Protein AF-A0A7X7V6K0-F1 (afdb_monomer_lite)

Sequence (63 aa):
NAPEGITFEVETPQRLHIRGIDNQVVGEVAANIRKLRKPEPYKGKGVRYRGEHVRRKAGKAGK

Structure (mmCIF, N/CA/C/O backbone):
data_AF-A0A7X7V6K0-F1
#
_entry.id   AF-A0A7X7V6K0-F1
#
loop_
_atom_site.group_PDB
_atom_site.id
_atom_site.type_symbol
_atom_site.label_atom_id
_atom_site.label_alt_id
_atom_site.label_comp_id
_atom_site.label_asym_id
_atom_site.label_entity_id
_atom_site.label_seq_id
_atom_site.pdbx_PDB_ins_code
_atom_site.Cartn_x
_atom_site.Cartn_y
_atom_site.Cartn_z
_atom_site.occupancy
_atom_site.B_iso_or_equiv
_atom_site.auth_seq_id
_atom_site.auth_comp_id
_atom_site.auth_asym_id
_atom_site.auth_atom_id
_atom_site.pdbx_PDB_model_num
ATOM 1 N N . ASN A 1 1 ? -0.984 3.273 14.604 1.00 54.38 1 ASN A N 1
ATOM 2 C CA . ASN A 1 1 ? -2.266 2.835 15.194 1.00 54.38 1 ASN A CA 1
ATOM 3 C C . ASN A 1 1 ? -3.265 2.618 14.078 1.00 54.38 1 ASN A C 1
ATOM 5 O O . ASN A 1 1 ? -3.335 3.462 13.192 1.00 54.38 1 ASN A O 1
ATOM 9 N N . ALA A 1 2 ? -3.933 1.462 14.060 1.00 65.25 2 ALA A N 1
ATOM 10 C CA . ALA A 1 2 ? -5.013 1.194 13.113 1.00 65.25 2 ALA A CA 1
ATOM 11 C C . ALA A 1 2 ? -6.204 2.108 13.449 1.00 65.25 2 ALA A C 1
ATOM 13 O O . ALA A 1 2 ? -6.482 2.270 14.639 1.00 65.25 2 ALA A O 1
ATOM 14 N N . PRO A 1 3 ? -6.875 2.725 12.461 1.00 74.81 3 PRO A N 1
ATOM 15 C CA . PRO A 1 3 ? -8.144 3.396 12.713 1.00 74.81 3 PRO A CA 1
ATOM 16 C C . PRO A 1 3 ? -9.196 2.382 13.175 1.00 74.81 3 PRO A C 1
ATOM 18 O O . PRO A 1 3 ? -9.100 1.187 12.879 1.00 74.81 3 PRO A O 1
ATOM 21 N N . GLU A 1 4 ? -10.173 2.861 13.939 1.00 80.38 4 GLU A N 1
ATOM 22 C CA . GLU A 1 4 ? -11.211 2.022 14.536 1.00 80.38 4 GLU A CA 1
ATOM 23 C C . GLU A 1 4 ? -11.946 1.194 13.474 1.00 80.38 4 GLU A C 1
ATOM 25 O O . GLU A 1 4 ? -12.232 1.662 12.373 1.00 80.38 4 GLU A O 1
ATOM 30 N N . GLY A 1 5 ? -12.217 -0.073 13.792 1.00 82.19 5 GLY A N 1
ATOM 31 C CA . GLY A 1 5 ? -12.918 -0.980 12.883 1.00 82.19 5 GLY A CA 1
ATOM 32 C C . GLY A 1 5 ? -12.077 -1.539 11.731 1.00 82.19 5 GLY A C 1
ATOM 33 O O . GLY A 1 5 ? -12.645 -2.211 10.868 1.00 82.19 5 GLY A O 1
ATOM 34 N N . ILE A 1 6 ? -10.754 -1.313 11.713 1.00 89.44 6 ILE A N 1
ATOM 35 C CA . ILE A 1 6 ? -9.837 -1.946 10.754 1.00 89.44 6 ILE A CA 1
ATOM 36 C C . ILE A 1 6 ? -8.918 -2.969 11.419 1.00 89.44 6 ILE A C 1
ATOM 38 O O . ILE A 1 6 ? -8.222 -2.692 12.394 1.00 89.44 6 ILE A O 1
ATOM 42 N N . THR A 1 7 ? -8.871 -4.158 10.824 1.00 91.25 7 THR A N 1
ATOM 43 C CA . THR A 1 7 ? -7.989 -5.263 11.197 1.00 91.25 7 THR A CA 1
ATOM 44 C C . THR A 1 7 ? -6.965 -5.509 10.093 1.00 91.25 7 THR A C 1
ATOM 46 O O . THR A 1 7 ? -7.296 -5.542 8.905 1.00 91.25 7 THR A O 1
ATOM 49 N N . PHE A 1 8 ? -5.708 -5.702 10.493 1.00 90.56 8 PHE A N 1
ATOM 50 C CA . PHE A 1 8 ? -4.615 -6.058 9.595 1.00 90.56 8 PHE A CA 1
ATOM 51 C C . PHE A 1 8 ? 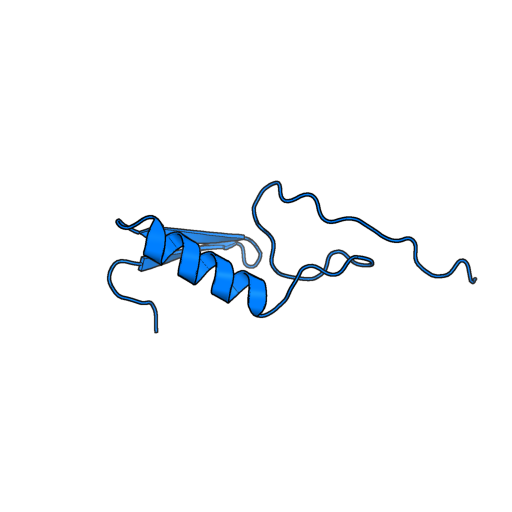-4.258 -7.529 9.775 1.00 90.56 8 PHE A C 1
ATOM 53 O O . PHE A 1 8 ? -3.900 -7.950 10.872 1.00 90.56 8 PHE A O 1
ATOM 60 N N . GLU A 1 9 ? -4.307 -8.295 8.691 1.00 91.88 9 GLU A N 1
ATOM 61 C CA . GLU A 1 9 ? -3.887 -9.694 8.677 1.00 91.88 9 GLU A CA 1
ATOM 62 C C . GLU A 1 9 ? -2.681 -9.862 7.756 1.00 91.88 9 GLU A C 1
ATOM 64 O O . GLU A 1 9 ? -2.702 -9.473 6.586 1.00 91.88 9 GLU A O 1
ATOM 69 N N . VAL A 1 10 ? -1.608 -10.443 8.284 1.00 92.81 10 VAL A N 1
ATOM 70 C CA . VAL A 1 10 ? -0.377 -10.706 7.533 1.00 92.81 10 VAL A CA 1
ATOM 71 C C . VAL A 1 10 ? -0.311 -12.203 7.256 1.00 92.81 10 VAL A C 1
ATOM 73 O O . VAL A 1 10 ? 0.081 -12.977 8.120 1.00 92.81 10 VAL A O 1
ATOM 76 N N . GLU A 1 11 ? -0.694 -12.622 6.049 1.00 90.88 11 GLU A N 1
ATOM 77 C CA . GLU A 1 11 ? -0.557 -14.029 5.633 1.00 90.88 11 GLU A CA 1
ATOM 78 C C . GLU A 1 11 ? 0.905 -14.391 5.372 1.00 90.88 11 GLU A C 1
ATOM 80 O O . GLU A 1 11 ? 1.377 -15.472 5.705 1.00 90.88 11 GLU A O 1
ATOM 85 N N . THR A 1 12 ? 1.629 -13.483 4.718 1.00 91.19 12 THR A N 1
ATOM 86 C CA . THR A 1 12 ? 3.056 -13.635 4.427 1.00 91.19 12 THR A CA 1
ATOM 87 C C . THR A 1 12 ? 3.725 -12.277 4.583 1.00 91.19 12 THR A C 1
ATOM 89 O O . THR A 1 12 ? 3.048 -11.258 4.427 1.00 91.19 12 THR A O 1
ATOM 92 N N . PRO A 1 13 ? 5.054 -12.209 4.763 1.00 89.81 13 PRO A N 1
ATOM 93 C CA . PRO A 1 13 ? 5.766 -10.929 4.831 1.00 89.81 13 PRO A CA 1
ATOM 94 C C . PRO A 1 13 ? 5.505 -9.996 3.631 1.00 89.81 13 PRO A C 1
ATOM 96 O O . PRO A 1 13 ? 5.686 -8.786 3.731 1.00 89.81 13 PRO A O 1
ATOM 99 N N . GLN A 1 14 ? 5.069 -10.547 2.490 1.00 90.44 14 GLN A N 1
ATOM 100 C CA . GLN A 1 14 ? 4.785 -9.809 1.259 1.00 90.44 14 GLN A CA 1
ATOM 101 C C . GLN A 1 14 ? 3.282 -9.587 0.990 1.00 90.44 14 GLN A C 1
ATOM 103 O O . GLN A 1 14 ? 2.945 -8.879 0.038 1.00 90.44 14 GLN A O 1
ATOM 108 N N . ARG A 1 15 ? 2.376 -10.207 1.762 1.00 92.00 15 ARG A N 1
ATOM 109 C CA . ARG A 1 15 ? 0.917 -10.137 1.561 1.00 92.00 15 ARG A CA 1
ATOM 110 C C . ARG A 1 15 ? 0.225 -9.696 2.845 1.00 92.00 15 ARG A C 1
ATOM 112 O O . ARG A 1 15 ? 0.202 -10.433 3.827 1.00 92.00 15 ARG A O 1
ATOM 119 N N . LEU A 1 16 ? -0.360 -8.507 2.773 1.00 92.38 16 LEU A N 1
ATOM 120 C CA . LEU A 1 16 ? -1.152 -7.880 3.822 1.00 92.38 16 LEU A CA 1
ATOM 121 C C . LEU A 1 16 ? -2.611 -7.808 3.367 1.00 92.38 16 LEU A C 1
ATOM 123 O O . LEU A 1 16 ? -2.883 -7.341 2.258 1.00 92.38 16 LE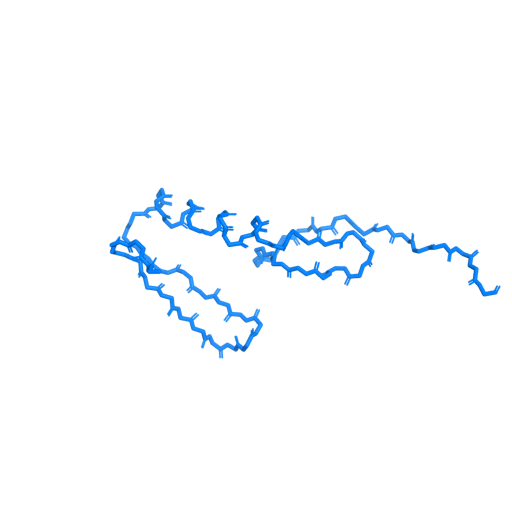U A O 1
ATOM 127 N N . HIS A 1 17 ? -3.528 -8.207 4.239 1.00 92.94 17 HIS A N 1
ATOM 128 C CA . HIS A 1 17 ? -4.965 -8.022 4.080 1.00 92.94 17 HIS A CA 1
ATOM 129 C C . HIS A 1 17 ? -5.459 -6.958 5.050 1.00 92.94 17 HIS A C 1
ATOM 131 O O . HIS A 1 17 ? -5.048 -6.910 6.209 1.00 92.94 17 HIS A O 1
ATOM 137 N N . ILE A 1 18 ? -6.341 -6.098 4.554 1.00 92.44 18 ILE A N 1
ATOM 138 C CA . ILE A 1 18 ? -6.988 -5.036 5.321 1.00 92.44 18 ILE A CA 1
ATOM 139 C C . ILE A 1 18 ? -8.466 -5.398 5.352 1.00 92.44 18 ILE A C 1
ATOM 141 O O . ILE A 1 18 ? -9.096 -5.485 4.298 1.00 92.44 18 ILE A O 1
ATOM 145 N N . ARG A 1 19 ? -8.995 -5.659 6.545 1.00 91.88 19 ARG A N 1
ATOM 146 C CA . ARG A 1 19 ? -10.400 -6.009 6.768 1.00 91.88 19 ARG A CA 1
ATOM 147 C C . ARG A 1 19 ? -11.060 -4.917 7.592 1.00 91.88 19 ARG A C 1
ATOM 149 O O . ARG A 1 19 ? -10.428 -4.355 8.480 1.00 91.88 19 ARG A O 1
ATOM 156 N N . GLY A 1 20 ? -12.318 -4.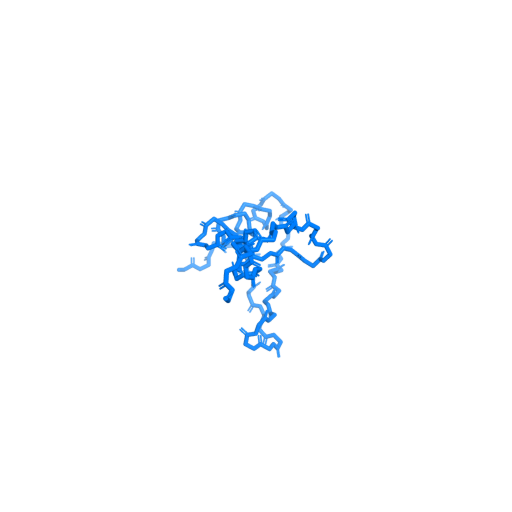629 7.304 1.00 90.88 20 GLY A N 1
ATOM 157 C CA . GLY A 1 20 ? -13.100 -3.653 8.047 1.00 90.88 20 GLY A CA 1
ATOM 158 C C . GLY A 1 20 ? -14.547 -3.640 7.582 1.00 90.88 20 GLY A C 1
ATOM 159 O O . GLY A 1 20 ? -14.882 -4.258 6.572 1.00 90.88 20 GLY A O 1
ATOM 160 N N . ILE A 1 21 ? -15.392 -2.963 8.353 1.00 91.56 21 ILE A N 1
ATOM 161 C CA . ILE A 1 21 ? -16.836 -2.875 8.096 1.00 91.56 21 ILE A CA 1
ATOM 162 C C . ILE A 1 21 ? -17.135 -1.784 7.057 1.00 91.56 21 ILE A C 1
ATOM 164 O O . ILE A 1 21 ? -17.982 -1.975 6.189 1.00 91.56 21 ILE A O 1
ATOM 168 N N . ASP A 1 22 ? -16.421 -0.656 7.125 1.00 92.69 22 ASP A N 1
ATOM 169 C CA . ASP A 1 22 ? -16.620 0.482 6.228 1.00 92.69 22 ASP A CA 1
ATOM 170 C C . ASP A 1 22 ? -15.655 0.447 5.032 1.00 92.69 22 ASP A C 1
ATOM 172 O O . ASP A 1 22 ? -14.431 0.547 5.175 1.00 92.69 22 ASP A O 1
ATOM 176 N N . ASN A 1 23 ? -16.225 0.366 3.830 1.00 90.94 23 ASN A N 1
ATOM 177 C CA . ASN A 1 23 ? -15.488 0.373 2.569 1.00 90.94 23 ASN A CA 1
ATOM 178 C C . ASN A 1 23 ? -14.692 1.668 2.342 1.00 90.94 23 ASN A C 1
ATOM 180 O O . ASN A 1 23 ? -13.630 1.618 1.714 1.00 90.94 23 ASN A O 1
ATOM 184 N N . GLN A 1 24 ? -15.169 2.815 2.837 1.00 92.19 24 GLN A N 1
ATOM 185 C CA . GLN A 1 24 ? -14.474 4.094 2.694 1.00 92.19 24 GLN A CA 1
ATOM 186 C C . GLN A 1 24 ? -13.164 4.081 3.483 1.00 92.19 24 GLN A C 1
ATOM 188 O O . GLN A 1 24 ? -12.099 4.329 2.913 1.00 92.19 24 GLN A O 1
ATOM 193 N N . VAL A 1 25 ? -13.231 3.732 4.770 1.00 91.75 25 VAL A N 1
ATOM 194 C CA . VAL A 1 25 ? -12.058 3.695 5.656 1.00 91.75 25 VAL A CA 1
ATOM 195 C C . VAL A 1 25 ? -11.072 2.621 5.190 1.00 91.75 25 VAL A C 1
ATOM 197 O O . VAL A 1 25 ? -9.863 2.865 5.147 1.00 91.75 25 VAL A O 1
ATOM 200 N N . VAL A 1 26 ? -11.565 1.452 4.757 1.00 93.12 26 VAL A N 1
ATOM 201 C CA . VAL A 1 26 ? -10.718 0.386 4.190 1.00 93.12 26 VAL A CA 1
ATOM 202 C C . VAL A 1 26 ? -9.974 0.884 2.950 1.00 93.12 26 VAL A C 1
ATOM 204 O O . VAL A 1 26 ? -8.757 0.702 2.846 1.00 93.12 26 VAL A O 1
ATOM 207 N N . GLY A 1 27 ? -10.674 1.555 2.032 1.00 93.00 27 GLY A N 1
ATOM 208 C CA . GLY A 1 27 ? -10.075 2.139 0.834 1.00 93.00 27 GLY A CA 1
ATOM 209 C C . GLY A 1 27 ? -9.043 3.222 1.152 1.00 93.00 27 GLY A C 1
ATOM 210 O O . GLY A 1 27 ? -7.960 3.237 0.560 1.00 93.00 27 GLY A O 1
ATOM 211 N N . GLU A 1 28 ? -9.336 4.095 2.116 1.00 93.25 28 GLU A N 1
ATOM 212 C CA . GLU A 1 28 ? -8.432 5.160 2.550 1.00 93.25 28 GLU A CA 1
ATOM 213 C C . GLU A 1 28 ? -7.137 4.599 3.146 1.00 93.25 28 GLU A C 1
ATOM 215 O O . GLU A 1 28 ? -6.037 4.994 2.742 1.00 93.25 28 GLU A O 1
ATOM 220 N N . VAL A 1 29 ? -7.241 3.627 4.054 1.00 93.12 29 VAL A N 1
ATOM 221 C CA . VAL A 1 29 ? -6.072 2.984 4.665 1.00 93.12 29 VAL A CA 1
ATOM 222 C C . VAL A 1 29 ? -5.250 2.231 3.625 1.00 93.12 29 VAL A C 1
ATOM 224 O O . VAL A 1 29 ? -4.024 2.373 3.590 1.00 93.12 29 VAL A O 1
ATOM 227 N N . ALA A 1 30 ? -5.901 1.493 2.725 1.00 93.06 30 ALA A N 1
ATOM 228 C CA . ALA A 1 30 ? -5.225 0.796 1.637 1.00 93.06 30 ALA A CA 1
ATOM 229 C C . ALA A 1 30 ? -4.474 1.773 0.710 1.00 93.06 30 ALA A C 1
ATOM 231 O O . ALA A 1 30 ? -3.311 1.543 0.353 1.00 93.06 30 ALA A O 1
ATOM 232 N N . ALA A 1 31 ? -5.090 2.915 0.390 1.00 93.00 31 ALA A N 1
ATOM 233 C CA . ALA A 1 31 ? -4.464 3.973 -0.392 1.00 93.00 31 ALA A CA 1
ATOM 234 C C . ALA A 1 31 ? -3.277 4.610 0.345 1.00 93.00 31 ALA A C 1
ATOM 236 O O . ALA A 1 31 ? -2.237 4.857 -0.272 1.00 93.00 31 ALA A O 1
ATOM 237 N N . ASN A 1 32 ? -3.397 4.847 1.652 1.00 92.94 32 ASN A N 1
ATOM 238 C CA . ASN A 1 32 ? -2.324 5.401 2.474 1.00 92.94 32 ASN A CA 1
ATOM 239 C C . ASN A 1 32 ? -1.114 4.457 2.533 1.00 92.94 32 ASN A C 1
ATOM 241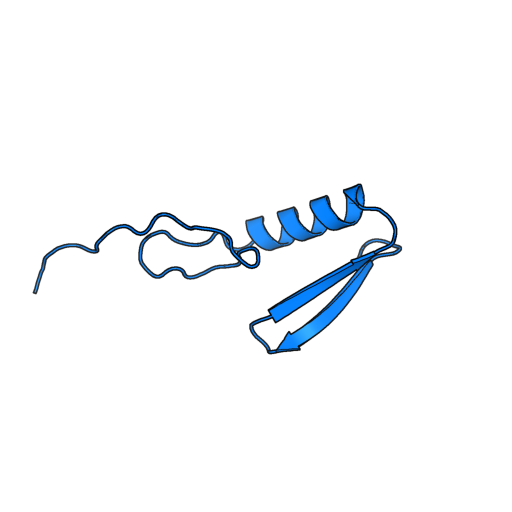 O O . ASN A 1 32 ? 0.012 4.903 2.314 1.00 92.94 32 ASN A O 1
ATOM 245 N N . ILE A 1 33 ? -1.331 3.147 2.681 1.00 92.25 33 ILE A N 1
ATOM 246 C CA . ILE A 1 33 ? -0.258 2.140 2.639 1.00 92.25 33 ILE A CA 1
ATOM 247 C C . ILE A 1 33 ? 0.418 2.096 1.257 1.00 92.25 33 ILE A C 1
ATOM 249 O O . ILE A 1 33 ? 1.647 2.083 1.167 1.00 92.25 33 ILE A O 1
ATOM 253 N N . ARG A 1 34 ? -0.347 2.161 0.159 1.00 92.62 34 ARG A N 1
ATOM 254 C CA . ARG A 1 34 ? 0.222 2.230 -1.202 1.00 92.62 34 ARG A CA 1
ATOM 255 C C . ARG A 1 34 ? 1.062 3.495 -1.428 1.00 92.62 34 ARG A C 1
ATOM 257 O O . ARG A 1 34 ? 2.062 3.442 -2.147 1.00 92.62 34 ARG A O 1
ATOM 264 N N . LYS A 1 35 ? 0.689 4.632 -0.824 1.00 93.06 35 LYS A N 1
ATOM 265 C CA . LYS A 1 35 ? 1.445 5.897 -0.925 1.00 93.06 35 LYS A CA 1
ATOM 266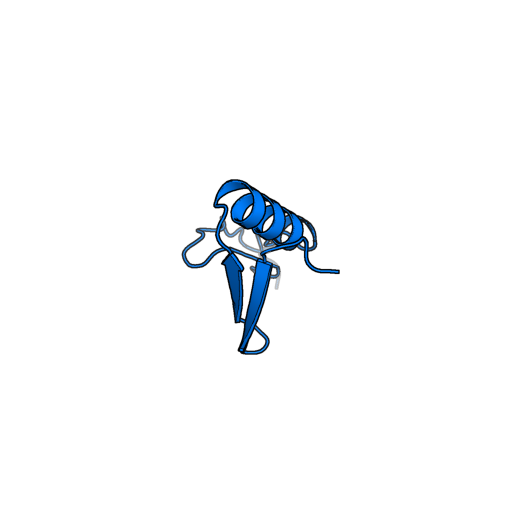 C C . LYS A 1 35 ? 2.827 5.813 -0.273 1.00 93.06 35 LYS A C 1
ATOM 268 O O . LYS A 1 35 ? 3.741 6.437 -0.807 1.00 93.06 35 LYS A O 1
ATOM 273 N N . LEU A 1 36 ? 2.989 5.034 0.805 1.00 91.81 36 LEU A N 1
ATOM 274 C CA . LEU A 1 36 ? 4.271 4.887 1.518 1.00 91.81 36 LEU A CA 1
ATOM 275 C C . LEU A 1 36 ? 5.397 4.434 0.589 1.00 91.81 36 LEU A C 1
ATOM 277 O O . LEU A 1 36 ? 6.525 4.911 0.683 1.00 91.81 36 LEU A O 1
ATOM 281 N N . ARG A 1 37 ? 5.092 3.515 -0.331 1.00 91.94 37 ARG A N 1
ATOM 282 C CA . ARG A 1 37 ? 6.054 3.050 -1.325 1.00 91.94 37 ARG A CA 1
ATOM 283 C C . ARG A 1 37 ? 5.347 2.650 -2.607 1.00 91.94 37 ARG A C 1
ATOM 285 O O . ARG A 1 37 ? 4.986 1.489 -2.793 1.00 91.94 37 ARG A O 1
ATOM 292 N N . LYS A 1 38 ? 5.183 3.619 -3.503 1.00 89.81 38 LYS A N 1
ATOM 293 C CA . LYS A 1 38 ? 4.564 3.402 -4.815 1.00 89.81 38 LYS A CA 1
ATOM 294 C C . LYS A 1 38 ? 5.335 2.340 -5.614 1.00 89.81 38 LYS A C 1
ATOM 296 O O . LYS A 1 38 ? 6.562 2.275 -5.502 1.00 89.81 38 LYS A O 1
ATOM 301 N N . PRO A 1 39 ? 4.644 1.525 -6.425 1.00 92.38 39 PRO A N 1
ATOM 302 C CA . PRO A 1 39 ? 5.301 0.523 -7.243 1.00 92.38 39 PRO A CA 1
ATOM 303 C C . PRO A 1 39 ? 6.126 1.198 -8.344 1.00 92.38 39 PRO A C 1
ATOM 305 O O . PRO A 1 39 ? 5.624 2.003 -9.128 1.00 92.38 39 PRO A O 1
ATOM 308 N N . GLU A 1 40 ? 7.412 0.873 -8.388 1.00 90.19 40 GLU A N 1
ATOM 309 C CA . GLU A 1 40 ? 8.369 1.468 -9.316 1.00 90.19 40 GLU A CA 1
ATOM 310 C C . GLU A 1 40 ? 8.291 0.823 -10.717 1.00 90.19 40 GLU A C 1
ATOM 312 O O . GLU A 1 40 ? 8.256 -0.409 -10.818 1.00 90.19 40 GLU A O 1
ATOM 317 N N . PRO A 1 41 ? 8.348 1.606 -11.815 1.00 89.94 41 PRO A N 1
ATOM 318 C CA . PRO A 1 41 ? 8.198 1.092 -13.179 1.00 89.94 41 PRO A CA 1
ATOM 319 C C . PRO A 1 41 ? 9.364 0.224 -13.680 1.00 89.94 41 PRO A C 1
ATOM 321 O O . PRO A 1 41 ? 9.193 -0.490 -14.658 1.00 89.94 41 PRO A O 1
ATOM 324 N N . TYR A 1 42 ? 10.547 0.251 -13.063 1.00 88.50 42 TYR A N 1
ATOM 325 C CA . TYR A 1 42 ? 11.684 -0.549 -13.545 1.00 88.50 42 TYR A CA 1
ATOM 326 C C . TYR A 1 42 ? 11.751 -1.916 -12.862 1.00 88.50 42 TYR A C 1
ATOM 328 O O . TYR A 1 42 ? 11.653 -2.954 -13.509 1.00 88.50 42 TYR A O 1
ATOM 336 N N . LYS A 1 43 ? 11.887 -1.926 -11.530 1.00 86.38 43 LYS A N 1
ATOM 337 C CA . LYS A 1 43 ? 12.074 -3.159 -10.743 1.00 86.38 43 LYS A CA 1
ATOM 338 C C . LYS A 1 43 ? 10.781 -3.697 -10.123 1.00 86.38 43 LYS A C 1
ATOM 340 O O . LYS A 1 43 ? 10.827 -4.712 -9.434 1.00 86.38 43 LYS A O 1
ATOM 345 N N . GLY A 1 44 ? 9.645 -3.016 -10.303 1.00 86.00 44 GLY A N 1
ATOM 346 C CA . GLY A 1 44 ? 8.363 -3.407 -9.703 1.00 86.00 44 GLY A CA 1
ATOM 347 C C . GLY A 1 44 ? 8.358 -3.374 -8.172 1.00 86.00 44 GLY A C 1
ATOM 348 O O . GLY A 1 44 ? 7.488 -3.977 -7.547 1.00 86.00 44 GLY A O 1
ATOM 349 N N . LYS A 1 45 ? 9.348 -2.715 -7.559 1.00 90.31 45 LYS A N 1
ATOM 350 C CA . LYS A 1 45 ? 9.499 -2.615 -6.109 1.00 90.31 45 LYS A CA 1
ATOM 351 C C . LYS A 1 45 ? 8.455 -1.649 -5.550 1.00 90.31 45 LYS A C 1
ATOM 353 O O . LYS A 1 45 ? 8.316 -0.551 -6.069 1.00 90.31 45 LYS A O 1
ATOM 358 N N . GLY A 1 46 ? 7.766 -2.037 -4.479 1.00 92.06 46 GLY A N 1
ATOM 359 C CA . GLY A 1 46 ? 6.775 -1.201 -3.798 1.00 92.06 46 GLY A CA 1
ATOM 360 C C . GLY A 1 46 ? 5.568 -1.996 -3.312 1.00 92.06 46 GLY A C 1
ATOM 361 O O . GLY A 1 46 ? 5.569 -3.226 -3.355 1.00 92.06 46 GLY A O 1
ATOM 362 N N . VAL A 1 47 ? 4.559 -1.273 -2.837 1.00 94.00 47 VAL A N 1
ATOM 363 C CA . VAL A 1 47 ? 3.253 -1.793 -2.431 1.00 94.00 47 VAL A CA 1
ATOM 364 C C . VAL A 1 47 ? 2.288 -1.630 -3.601 1.00 94.00 47 VAL A C 1
ATOM 366 O O . VAL A 1 47 ? 2.227 -0.570 -4.219 1.00 94.00 47 VAL A O 1
ATOM 369 N N . ARG A 1 48 ? 1.534 -2.680 -3.913 1.00 93.62 48 ARG A N 1
ATOM 370 C CA . ARG A 1 48 ? 0.546 -2.698 -4.997 1.00 93.62 48 ARG A CA 1
ATOM 371 C C . ARG A 1 48 ? -0.672 -3.505 -4.586 1.00 93.62 48 ARG A C 1
ATOM 373 O O . ARG A 1 48 ? -0.557 -4.384 -3.731 1.00 93.62 48 ARG A O 1
ATOM 380 N N . TYR A 1 49 ? -1.800 -3.262 -5.239 1.00 94.56 49 TYR A N 1
ATOM 381 C CA . TYR A 1 49 ? -2.969 -4.117 -5.067 1.00 94.56 49 TYR A CA 1
ATOM 382 C C . TYR A 1 49 ? -2.792 -5.460 -5.778 1.00 94.56 49 TYR A C 1
ATOM 384 O O . TYR A 1 49 ? -2.002 -5.610 -6.721 1.00 94.56 49 TYR A O 1
ATOM 392 N N . ARG A 1 50 ? -3.550 -6.465 -5.331 1.00 92.00 50 ARG A N 1
ATOM 393 C CA . ARG A 1 50 ? -3.604 -7.760 -6.008 1.00 92.00 50 ARG A CA 1
ATOM 394 C C . ARG A 1 50 ? -4.188 -7.558 -7.410 1.00 92.00 50 ARG A C 1
ATOM 396 O O . ARG A 1 50 ? -5.276 -7.021 -7.550 1.00 92.00 50 ARG A O 1
ATOM 403 N N . GLY A 1 51 ? -3.446 -7.969 -8.438 1.00 89.38 51 GLY A N 1
ATOM 404 C CA . GLY A 1 51 ? -3.856 -7.796 -9.837 1.00 89.38 51 GLY A CA 1
ATOM 405 C C . GLY A 1 51 ? -3.579 -6.410 -10.439 1.00 89.38 51 GLY A C 1
ATOM 406 O O . GLY A 1 51 ? -3.854 -6.213 -11.616 1.00 89.38 51 GLY A O 1
ATOM 407 N N . GLU A 1 52 ? -2.991 -5.463 -9.694 1.00 90.12 52 GLU A N 1
ATOM 408 C CA . GLU A 1 52 ? -2.638 -4.144 -10.240 1.00 90.12 52 GLU A CA 1
ATOM 409 C C . GLU A 1 52 ? -1.587 -4.266 -11.359 1.00 90.12 52 GLU A C 1
ATOM 411 O O . GLU A 1 52 ? -0.473 -4.767 -11.144 1.00 90.12 52 GLU A O 1
ATOM 416 N N . HIS A 1 53 ? -1.927 -3.772 -12.554 1.00 89.31 53 HIS A N 1
ATOM 417 C CA . HIS A 1 53 ? -1.023 -3.739 -13.700 1.00 89.31 53 HIS A CA 1
ATOM 418 C C . HIS A 1 53 ? -0.148 -2.477 -13.675 1.00 89.31 53 HIS A C 1
ATOM 420 O O . HIS A 1 53 ? -0.573 -1.381 -14.042 1.00 89.31 53 HIS A O 1
ATOM 426 N N . VAL A 1 54 ? 1.105 -2.635 -13.247 1.00 88.00 54 VAL A N 1
ATOM 427 C CA . VAL A 1 54 ? 2.096 -1.550 -13.197 1.00 88.00 54 VAL A CA 1
ATOM 428 C C . VAL A 1 54 ? 2.873 -1.522 -14.510 1.00 88.00 54 VAL A C 1
ATOM 430 O O . VAL A 1 54 ? 3.531 -2.503 -14.861 1.00 88.00 54 VAL A O 1
ATOM 433 N N . ARG A 1 55 ? 2.824 -0.391 -15.227 1.00 87.88 55 ARG A N 1
ATOM 434 C CA . ARG A 1 55 ? 3.577 -0.197 -16.477 1.00 87.88 55 ARG A CA 1
ATOM 435 C C . ARG A 1 55 ? 5.070 -0.374 -16.217 1.00 87.88 55 ARG A C 1
ATOM 437 O O . ARG A 1 55 ? 5.656 0.394 -15.453 1.00 87.88 55 ARG A O 1
ATOM 444 N N . ARG A 1 56 ? 5.679 -1.364 -16.872 1.00 87.81 56 ARG A N 1
ATOM 445 C CA . ARG A 1 56 ? 7.120 -1.595 -16.784 1.00 87.81 56 ARG A CA 1
ATOM 446 C C . ARG A 1 56 ? 7.863 -0.808 -17.853 1.00 87.81 56 ARG A C 1
ATOM 448 O O . ARG A 1 56 ? 7.418 -0.747 -18.995 1.00 87.81 56 ARG A O 1
ATOM 455 N N . LYS A 1 57 ? 8.994 -0.216 -17.483 1.00 86.69 57 LYS A N 1
ATOM 456 C CA . LYS A 1 57 ? 9.937 0.407 -18.414 1.00 86.69 57 LYS A CA 1
ATOM 457 C C . LYS A 1 57 ? 11.195 -0.445 -18.489 1.00 86.69 57 LYS A C 1
ATOM 459 O O . LYS A 1 57 ? 11.677 -0.928 -17.464 1.00 86.69 57 LYS A O 1
ATOM 464 N N . ALA A 1 58 ? 11.720 -0.621 -19.699 1.00 83.25 58 ALA A N 1
ATOM 465 C CA . ALA A 1 58 ? 13.027 -1.231 -19.880 1.00 83.25 58 ALA A CA 1
ATOM 466 C C . ALA A 1 58 ? 14.095 -0.347 -19.220 1.00 83.2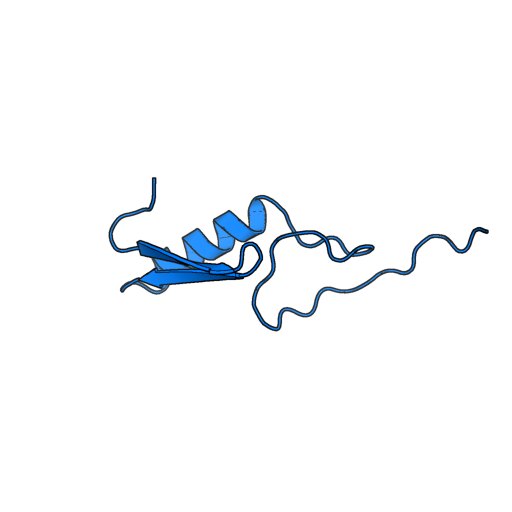5 58 ALA A C 1
ATOM 468 O O . ALA A 1 58 ? 14.017 0.884 -19.270 1.00 83.25 58 ALA A O 1
ATOM 469 N N . GLY A 1 59 ? 15.068 -0.984 -18.568 1.00 80.12 59 GLY A N 1
ATOM 470 C CA . GLY A 1 59 ? 16.272 -0.295 -18.118 1.00 80.12 59 GLY A CA 1
ATOM 471 C C . GLY A 1 59 ? 17.091 0.210 -19.308 1.00 80.12 59 GLY A C 1
ATOM 472 O O . GLY A 1 59 ? 16.772 -0.059 -20.466 1.00 80.12 59 GLY A O 1
ATOM 473 N N . LYS A 1 60 ? 18.171 0.939 -19.026 1.00 82.19 60 LYS A N 1
ATOM 474 C CA . LYS A 1 60 ? 19.098 1.376 -20.072 1.00 82.19 60 LYS A CA 1
ATOM 475 C C . LYS A 1 60 ? 19.699 0.141 -20.759 1.00 82.19 60 LYS A C 1
ATOM 477 O O . LYS A 1 60 ? 20.197 -0.751 -20.075 1.00 82.19 60 LYS A O 1
ATOM 482 N N . ALA A 1 61 ? 19.641 0.094 -22.089 1.00 71.38 61 ALA A N 1
ATOM 483 C CA . ALA A 1 61 ? 20.395 -0.868 -22.884 1.00 71.38 61 ALA A CA 1
ATOM 484 C C . ALA A 1 61 ? 21.879 -0.499 -22.751 1.00 71.38 61 ALA A C 1
ATOM 486 O O . ALA A 1 61 ? 22.362 0.415 -23.410 1.00 71.38 61 ALA A O 1
ATOM 487 N N . GLY A 1 62 ? 22.557 -1.098 -21.782 1.00 66.12 62 GLY A N 1
ATOM 488 C CA . GLY A 1 62 ? 23.945 -0.798 -21.469 1.00 66.12 62 GLY A CA 1
ATOM 489 C C . GLY A 1 62 ? 24.525 -1.930 -20.647 1.00 66.12 62 GLY A C 1
ATOM 490 O O . GLY A 1 62 ? 24.537 -1.864 -19.418 1.00 66.12 62 GLY A O 1
ATOM 491 N N . LYS A 1 63 ? 24.946 -2.976 -21.349 1.00 49.56 63 LYS A N 1
ATOM 492 C CA . LYS A 1 63 ? 26.170 -3.682 -21.007 1.00 49.56 63 LYS A CA 1
ATOM 493 C C . LYS A 1 63 ? 27.196 -3.290 -22.059 1.00 49.56 63 LYS A C 1
ATOM 495 O O . LYS A 1 63 ? 26.757 -3.134 -23.220 1.00 49.56 63 LYS A O 1
#

Radius of gyration: 14.89 Å; chains: 1; bounding box: 43×20×38 Å

Secondary structure (DSSP, 8-state):
-PPTTEEEEEEETTEEEEEES-HHHHHHHHHHHHHHTPPPTTT--S---TT--PPP-------

Foldseek 3Di:
DQPPQWDWDDPDPQDIDIDGDDPVSSVVVLVVQCVVFPQDQDPRDGDDDDPDDRHHDHDDPDD

pLDDT: mean 87.8, std 8.91, range [49.56, 94.56]